Protein AF-A0AAV3RKG3-F1 (afdb_monomer_lite)

Organism: Lithospermum erythrorhizon (NCBI:txid34254)

pLDDT: mean 84.9, std 8.42, range [50.31, 94.38]

Secondary structure (DSSP, 8-state):
-GGGT-S-GGG-EEEE---TTHHHHHHHH-TTSEEEE-HHHHHHHHHHHH--SHHHHHHHHHHTPPP-

Structure (mmCIF, N/CA/C/O backbone):
data_AF-A0AAV3RKG3-F1
#
_entry.id   AF-A0AAV3RKG3-F1
#
loop_
_atom_site.group_PDB
_atom_site.id
_atom_site.type_symbol
_atom_site.label_atom_id
_atom_site.label_alt_id
_atom_site.label_comp_id
_atom_site.label_asym_id
_atom_site.label_entity_id
_atom_site.label_seq_id
_atom_site.pdbx_PDB_ins_code
_atom_site.Cartn_x
_atom_site.Cartn_y
_atom_site.Cartn_z
_atom_site.occupancy
_atom_site.B_iso_or_equiv
_atom_site.auth_seq_id
_atom_site.auth_comp_id
_atom_site.auth_asym_id
_atom_site.auth_atom_id
_atom_site.pdbx_PDB_model_num
ATOM 1 N N . MET A 1 1 ? -10.315 1.826 15.414 1.00 63.66 1 MET A N 1
ATOM 2 C CA . MET A 1 1 ? -11.273 1.456 14.345 1.00 63.66 1 MET A CA 1
ATOM 3 C C . MET A 1 1 ? -12.580 2.218 14.476 1.00 63.66 1 MET A C 1
ATOM 5 O O . MET A 1 1 ? -13.085 2.693 13.470 1.00 63.66 1 MET A O 1
ATOM 9 N N . GLU A 1 2 ? -13.075 2.382 15.705 1.00 70.12 2 GLU A N 1
ATOM 10 C CA . GLU A 1 2 ? -14.244 3.207 16.045 1.00 70.12 2 GLU A CA 1
ATOM 11 C C . GLU A 1 2 ? -14.126 4.652 15.535 1.00 70.12 2 GLU A C 1
ATOM 13 O O . GLU A 1 2 ? -15.098 5.170 14.997 1.00 70.12 2 GLU A O 1
ATOM 18 N N . ASP A 1 3 ? -12.926 5.247 15.570 1.00 84.19 3 ASP A N 1
ATOM 19 C CA . ASP A 1 3 ? -12.669 6.587 15.007 1.00 84.19 3 ASP A CA 1
ATOM 20 C C . ASP A 1 3 ? -12.937 6.683 13.498 1.00 84.19 3 ASP A C 1
ATOM 22 O O . ASP A 1 3 ? -13.419 7.700 13.007 1.00 84.19 3 ASP A O 1
ATOM 26 N N . LEU A 1 4 ? -12.617 5.619 12.753 1.00 84.31 4 LEU A N 1
ATOM 27 C CA . LEU A 1 4 ? -12.835 5.534 11.305 1.00 84.31 4 LEU A CA 1
ATOM 28 C C . LEU A 1 4 ? -14.178 4.880 10.959 1.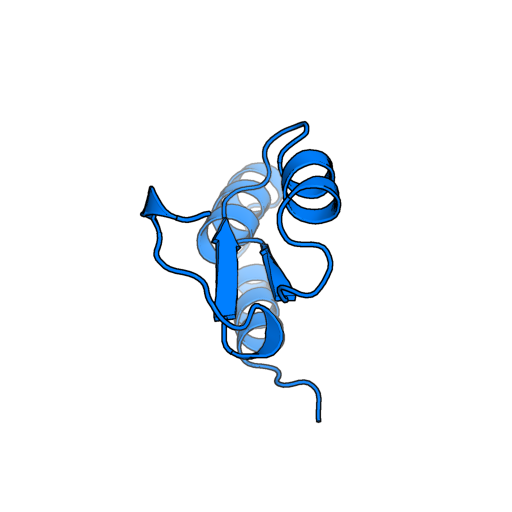00 84.31 4 LEU A C 1
ATOM 30 O O . LEU A 1 4 ? -14.516 4.784 9.782 1.00 84.31 4 LEU A O 1
ATOM 34 N N . GLN A 1 5 ? -14.918 4.415 11.971 1.00 87.50 5 GLN A N 1
ATOM 35 C CA . GLN A 1 5 ? -16.199 3.719 11.846 1.00 87.50 5 GLN A CA 1
ATOM 36 C C . GLN A 1 5 ? -16.180 2.575 10.816 1.00 87.50 5 GLN A C 1
ATOM 38 O O . GLN A 1 5 ? -17.168 2.317 10.133 1.00 87.50 5 GLN A O 1
ATOM 43 N N . ILE A 1 6 ? -15.052 1.868 10.705 1.00 87.25 6 ILE A N 1
ATOM 44 C CA . ILE A 1 6 ? -14.943 0.686 9.844 1.00 87.25 6 ILE A CA 1
ATOM 45 C C . ILE A 1 6 ? -15.645 -0.462 10.571 1.00 87.25 6 ILE A C 1
ATOM 47 O O . ILE A 1 6 ? -15.106 -1.032 11.515 1.00 87.25 6 ILE A O 1
ATOM 51 N N . VAL A 1 7 ? -16.879 -0.753 10.159 1.00 86.38 7 VAL A N 1
ATOM 52 C CA . VAL A 1 7 ? -17.704 -1.829 10.740 1.00 86.38 7 VAL A CA 1
ATOM 53 C C . VAL A 1 7 ? -17.484 -3.153 10.006 1.00 86.38 7 VAL A C 1
ATOM 55 O O . VAL A 1 7 ? -17.478 -4.213 10.625 1.00 86.38 7 VAL A O 1
ATOM 58 N N . ASN A 1 8 ? -17.281 -3.095 8.686 1.00 89.81 8 ASN A N 1
ATOM 59 C CA . ASN A 1 8 ? -16.989 -4.253 7.851 1.00 89.81 8 ASN A CA 1
ATOM 60 C C . ASN A 1 8 ? -15.742 -3.994 7.000 1.00 89.81 8 ASN A C 1
ATOM 62 O O . ASN A 1 8 ? -15.802 -3.296 5.994 1.00 89.81 8 ASN A O 1
ATOM 66 N N . GLU A 1 9 ? -14.623 -4.575 7.419 1.00 90.00 9 GLU A N 1
ATOM 67 C CA . GLU A 1 9 ? -13.311 -4.459 6.774 1.00 90.00 9 GLU A CA 1
ATOM 68 C C . GLU A 1 9 ? -13.317 -4.879 5.296 1.00 90.00 9 GLU A C 1
ATOM 70 O O . GLU A 1 9 ? -12.650 -4.238 4.490 1.00 90.00 9 GLU A O 1
ATOM 75 N N . ASP A 1 10 ? -14.127 -5.877 4.925 1.00 91.31 10 ASP A N 1
ATOM 76 C CA . ASP A 1 10 ? -14.199 -6.415 3.558 1.00 91.31 10 ASP A CA 1
ATOM 77 C C . ASP A 1 10 ? -14.778 -5.402 2.548 1.00 91.31 10 ASP A C 1
ATOM 79 O O . ASP A 1 10 ? -14.713 -5.599 1.336 1.00 91.31 10 ASP A O 1
ATOM 83 N N . GLN A 1 11 ? -15.366 -4.304 3.034 1.00 92.44 11 GLN A N 1
ATOM 84 C CA . GLN A 1 11 ? -15.928 -3.233 2.204 1.00 92.44 11 GLN A CA 1
ATOM 85 C C . GLN A 1 11 ? -14.944 -2.092 1.940 1.00 92.44 11 GLN A C 1
ATOM 87 O O . GLN A 1 11 ? -15.282 -1.147 1.221 1.00 92.44 11 GLN A O 1
ATOM 92 N N . TYR A 1 12 ? -13.744 -2.153 2.519 1.00 91.31 12 TYR A N 1
ATOM 93 C CA . TYR A 1 12 ? -12.759 -1.089 2.412 1.00 91.31 12 TYR A CA 1
ATOM 94 C C . TYR A 1 12 ? -11.482 -1.576 1.741 1.00 91.31 12 TYR A C 1
ATOM 96 O O . TYR A 1 12 ? -10.987 -2.674 1.976 1.00 91.31 12 TYR A O 1
ATOM 104 N N . VAL A 1 13 ? -10.912 -0.678 0.941 1.00 91.06 13 VAL A N 1
ATOM 105 C CA . VAL A 1 13 ? -9.551 -0.797 0.431 1.00 91.06 13 VAL A CA 1
ATOM 106 C C . VAL A 1 13 ? -8.760 0.371 0.990 1.00 91.06 13 VAL A C 1
ATOM 108 O O . VAL A 1 13 ? -9.071 1.534 0.716 1.00 91.06 13 VAL A O 1
ATOM 111 N N . ILE A 1 14 ? -7.727 0.076 1.771 1.00 91.06 14 ILE A N 1
ATOM 112 C CA . ILE A 1 14 ? -6.815 1.096 2.282 1.00 91.06 14 ILE A CA 1
ATOM 113 C C . ILE A 1 14 ? -5.675 1.249 1.290 1.00 91.06 14 ILE A C 1
ATOM 115 O O . ILE A 1 14 ? -4.979 0.289 0.961 1.00 91.06 14 ILE A O 1
ATOM 119 N N . MET A 1 15 ? -5.459 2.480 0.830 1.00 91.75 15 MET A N 1
ATOM 120 C CA . MET A 1 15 ? -4.320 2.820 -0.011 1.00 91.75 15 MET A CA 1
ATOM 121 C C . MET A 1 15 ? -3.365 3.735 0.743 1.00 91.75 15 MET A C 1
ATOM 123 O O . MET A 1 15 ? -3.749 4.827 1.155 1.00 91.75 15 MET A O 1
ATOM 127 N N . SER A 1 16 ? -2.112 3.316 0.901 1.00 88.88 16 SER A N 1
ATOM 128 C CA . SER A 1 16 ? -1.120 4.101 1.641 1.00 88.88 16 SER A CA 1
ATOM 129 C C . SER A 1 16 ? 0.267 4.057 1.008 1.00 88.88 16 SER A C 1
ATOM 131 O O . SER A 1 16 ? 0.543 3.303 0.073 1.00 88.88 16 SER A O 1
ATOM 133 N N . GLU A 1 17 ? 1.152 4.928 1.483 1.00 84.12 17 GLU A N 1
ATOM 134 C CA . GLU A 1 17 ? 2.566 4.871 1.131 1.00 84.12 17 GLU A CA 1
ATOM 135 C C . GLU A 1 17 ? 3.255 3.660 1.759 1.00 84.12 17 GLU A C 1
ATOM 137 O O . GLU A 1 17 ? 2.841 3.158 2.804 1.00 84.12 17 GLU A O 1
ATOM 142 N N . LYS A 1 18 ? 4.372 3.239 1.156 1.00 81.75 18 LYS A N 1
ATOM 143 C CA 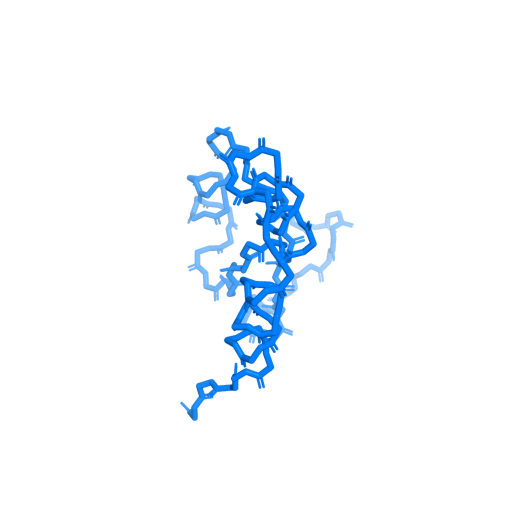. LYS A 1 18 ? 5.241 2.243 1.776 1.00 81.75 18 LYS A CA 1
ATOM 144 C C . LYS A 1 18 ? 5.911 2.864 3.000 1.00 81.75 18 LYS A C 1
ATOM 146 O O . LYS A 1 18 ? 6.893 3.593 2.871 1.00 81.75 18 LYS A O 1
ATOM 151 N N . GLN A 1 19 ? 5.377 2.548 4.171 1.00 84.88 19 GLN A N 1
ATOM 152 C CA . GLN A 1 19 ? 5.938 2.917 5.463 1.00 84.88 19 GLN A CA 1
ATOM 153 C C . GLN A 1 19 ? 6.300 1.660 6.246 1.00 84.88 19 GLN A C 1
ATOM 155 O O . GLN A 1 19 ? 5.601 0.648 6.187 1.00 84.88 19 GLN A O 1
ATOM 160 N N . ASN A 1 20 ? 7.409 1.724 6.977 1.00 86.88 20 ASN A N 1
ATOM 161 C CA . ASN A 1 20 ? 7.841 0.610 7.808 1.00 86.88 20 ASN A CA 1
ATOM 162 C C . ASN A 1 20 ? 6.804 0.363 8.910 1.00 86.88 20 ASN A C 1
ATOM 164 O O . ASN A 1 20 ? 6.399 1.297 9.595 1.00 86.88 20 ASN A O 1
ATOM 168 N N . GLY A 1 21 ? 6.381 -0.890 9.066 1.00 90.75 21 GLY A N 1
ATOM 169 C CA . GLY A 1 21 ? 5.431 -1.299 10.101 1.00 90.75 21 GLY A CA 1
ATOM 170 C C . GLY A 1 21 ? 3.959 -1.012 9.797 1.00 90.75 21 GLY A C 1
ATOM 171 O O . GLY A 1 21 ? 3.111 -1.524 10.516 1.00 90.75 21 GLY A O 1
ATOM 172 N N . LEU A 1 22 ? 3.624 -0.271 8.732 1.00 91.19 22 LEU A N 1
ATOM 173 C CA . LEU A 1 22 ? 2.223 0.022 8.404 1.00 91.19 22 LEU A CA 1
ATOM 174 C C . LEU A 1 22 ? 1.455 -1.229 7.965 1.00 91.19 22 LEU A C 1
ATOM 176 O O . LEU A 1 22 ? 0.333 -1.434 8.400 1.00 91.19 22 LEU A O 1
ATOM 180 N N . GLU A 1 23 ? 2.070 -2.079 7.145 1.00 90.12 23 GLU A N 1
ATOM 181 C CA . GLU A 1 23 ? 1.481 -3.362 6.743 1.00 90.12 23 GLU A CA 1
ATOM 182 C C . GLU A 1 23 ? 1.241 -4.266 7.959 1.00 90.12 23 GLU A C 1
ATOM 184 O O . GLU A 1 23 ? 0.163 -4.829 8.108 1.00 90.12 23 GLU A O 1
ATOM 189 N N . SER A 1 24 ? 2.206 -4.333 8.882 1.00 93.00 24 SER A N 1
ATOM 190 C CA . SER A 1 24 ? 2.065 -5.091 10.128 1.00 93.00 24 SER A CA 1
ATOM 191 C C . SER A 1 24 ? 0.947 -4.539 11.012 1.00 93.00 24 SER A C 1
ATOM 193 O O . SER A 1 24 ? 0.126 -5.308 11.496 1.00 93.00 24 SER A O 1
ATOM 195 N N . ALA A 1 25 ? 0.872 -3.215 11.174 1.00 93.56 25 ALA A N 1
ATOM 196 C CA . ALA A 1 25 ? -0.181 -2.569 11.953 1.00 93.56 25 ALA A CA 1
ATOM 197 C C . ALA A 1 25 ? -1.566 -2.757 11.318 1.00 93.56 25 ALA A C 1
ATOM 199 O O . ALA A 1 25 ? -2.543 -2.973 12.029 1.00 93.56 25 ALA A O 1
ATOM 200 N N . 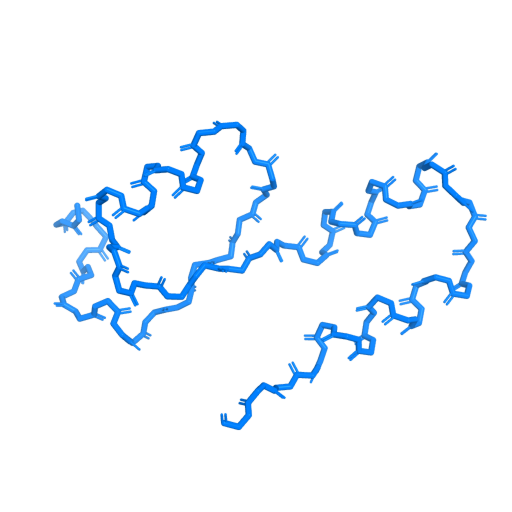LEU A 1 26 ? -1.665 -2.706 9.985 1.00 92.19 26 LEU A N 1
ATOM 201 C CA . LEU A 1 26 ? -2.910 -2.999 9.275 1.00 92.19 26 LEU A CA 1
ATOM 202 C C . LEU A 1 26 ? -3.307 -4.463 9.439 1.00 92.19 26 LEU A C 1
ATOM 204 O O . LEU A 1 26 ? -4.471 -4.729 9.692 1.00 92.19 26 LEU A O 1
ATOM 208 N N . HIS A 1 27 ? -2.363 -5.399 9.373 1.00 92.00 27 HIS A N 1
ATOM 209 C CA . HIS A 1 27 ? -2.663 -6.812 9.587 1.00 92.00 27 HIS A CA 1
ATOM 210 C C . HIS A 1 27 ? -3.115 -7.110 11.026 1.00 92.00 27 HIS A C 1
ATOM 212 O O . HIS A 1 27 ? -3.959 -7.974 11.238 1.00 92.00 27 HIS A O 1
ATOM 218 N N . GLU A 1 28 ? -2.586 -6.383 12.012 1.00 94.38 28 GLU A N 1
ATOM 219 C CA . GLU A 1 28 ? -2.981 -6.516 13.417 1.00 94.38 28 GLU A CA 1
ATOM 220 C C . GLU A 1 28 ? -4.348 -5.874 13.707 1.00 94.38 28 GLU A C 1
ATOM 222 O O . GLU A 1 28 ? -5.164 -6.452 14.424 1.00 94.38 28 GLU A O 1
ATOM 227 N N . LEU A 1 29 ? -4.615 -4.687 13.149 1.00 92.50 29 LEU A N 1
ATOM 228 C CA . LEU A 1 29 ? -5.816 -3.902 13.457 1.00 92.50 29 LEU A CA 1
ATOM 229 C C . LEU A 1 29 ? -6.993 -4.170 12.515 1.00 92.50 29 LEU A C 1
ATOM 231 O O . LEU A 1 29 ? -8.137 -4.029 12.930 1.00 92.50 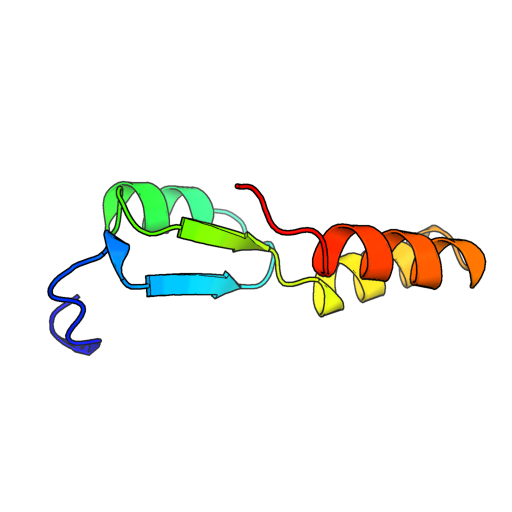29 LEU A O 1
ATOM 235 N N . LEU A 1 30 ? -6.724 -4.481 11.251 1.00 92.75 30 LEU A N 1
ATOM 236 C CA . LEU A 1 30 ? -7.693 -4.622 10.162 1.00 92.75 30 LEU A CA 1
ATOM 237 C C . LEU A 1 30 ? -7.321 -5.836 9.287 1.00 92.75 30 LEU A C 1
ATOM 239 O O . LEU A 1 30 ? -7.022 -5.681 8.102 1.00 92.75 30 LEU A O 1
ATOM 243 N N . PRO A 1 31 ? -7.279 -7.053 9.852 1.00 93.31 31 PRO A N 1
ATOM 244 C CA . PRO A 1 31 ? -6.735 -8.228 9.173 1.00 93.31 31 PRO A CA 1
ATOM 245 C C . PRO A 1 31 ? -7.442 -8.590 7.861 1.00 93.31 31 PRO A C 1
ATOM 247 O O . PRO A 1 31 ? -6.844 -9.280 7.034 1.00 93.31 31 PRO A O 1
ATOM 250 N N . ARG A 1 32 ? -8.702 -8.177 7.675 1.00 93.62 32 ARG A N 1
ATOM 251 C CA . ARG A 1 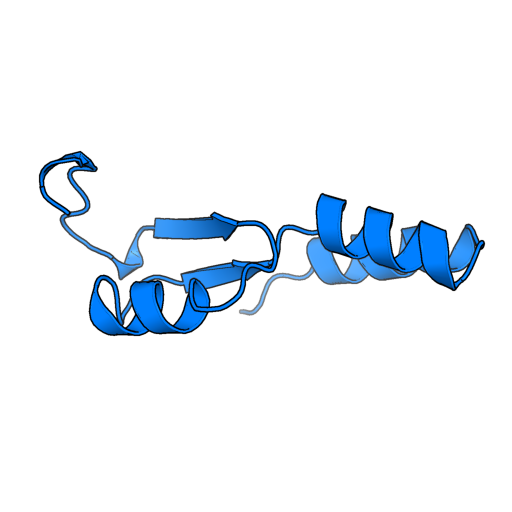32 ? -9.500 -8.490 6.480 1.00 93.62 32 ARG A CA 1
ATOM 252 C C . ARG A 1 32 ? -9.538 -7.353 5.462 1.00 93.62 32 ARG A C 1
ATOM 254 O O . ARG A 1 32 ? -10.015 -7.562 4.352 1.00 93.62 32 ARG A O 1
ATOM 261 N N . VAL A 1 33 ? -9.040 -6.162 5.804 1.00 93.38 33 VAL A N 1
ATOM 262 C CA . VAL A 1 33 ? -9.057 -5.037 4.864 1.00 93.38 33 VAL A CA 1
ATOM 263 C C . VAL A 1 33 ? -8.068 -5.288 3.735 1.00 93.38 33 VAL A C 1
ATOM 265 O O . VAL A 1 33 ? -6.921 -5.685 3.960 1.00 93.38 33 VAL A O 1
ATOM 268 N N . GLU A 1 34 ? -8.477 -5.006 2.502 1.00 91.62 34 GLU A N 1
ATOM 269 C CA . GLU A 1 34 ? -7.525 -5.031 1.405 1.00 91.62 34 GLU A CA 1
ATOM 270 C C . GLU A 1 34 ? -6.579 -3.831 1.538 1.00 91.62 34 GLU A C 1
ATOM 272 O O . GLU A 1 34 ? -7.000 -2.670 1.553 1.00 91.62 34 GLU A O 1
ATOM 277 N N . HIS A 1 35 ? -5.276 -4.099 1.607 1.00 91.50 35 HIS A N 1
ATOM 278 C CA . HIS A 1 35 ? -4.252 -3.061 1.605 1.00 91.50 35 HIS A CA 1
ATOM 279 C C . HIS A 1 35 ? -3.551 -2.990 0.248 1.00 91.50 35 HIS A C 1
ATOM 281 O O . HIS A 1 35 ? -2.983 -3.969 -0.235 1.00 91.50 35 HIS A O 1
ATOM 287 N N . ARG A 1 36 ? -3.556 -1.803 -0.370 1.00 89.69 36 ARG A N 1
ATOM 288 C CA . ARG A 1 36 ? -2.834 -1.527 -1.617 1.00 89.69 36 ARG A CA 1
ATOM 289 C C . ARG A 1 36 ? -1.787 -0.442 -1.415 1.00 89.69 36 ARG A C 1
ATOM 291 O O . ARG A 1 36 ? -2.032 0.612 -0.833 1.00 89.69 36 ARG A O 1
ATOM 298 N N . ASN A 1 37 ? -0.614 -0.649 -2.000 1.00 87.19 37 ASN A N 1
ATOM 299 C CA . ASN A 1 37 ? 0.388 0.405 -2.075 1.00 87.19 37 ASN A CA 1
ATOM 300 C C . ASN A 1 37 ? -0.067 1.514 -3.034 1.00 87.19 37 ASN A C 1
ATOM 302 O O . ASN A 1 37 ? -0.542 1.256 -4.142 1.00 87.19 37 ASN A O 1
ATOM 306 N N . CYS A 1 38 ? 0.143 2.767 -2.640 1.00 90.19 38 CYS A N 1
ATOM 307 C CA . CYS A 1 38 ? -0.171 3.920 -3.468 1.00 90.19 38 CYS A CA 1
ATOM 308 C C . CYS A 1 38 ? 0.704 3.932 -4.733 1.00 90.19 38 CYS A C 1
ATOM 310 O O . CYS A 1 38 ? 1.914 4.185 -4.680 1.00 90.19 38 CYS A O 1
ATOM 312 N N . VAL A 1 39 ? 0.075 3.719 -5.895 1.00 87.75 39 VAL A N 1
ATOM 313 C CA . VAL A 1 39 ? 0.756 3.689 -7.201 1.00 87.75 39 VAL A CA 1
ATOM 314 C C . VAL A 1 39 ? 1.542 4.970 -7.479 1.00 87.75 39 VAL A C 1
ATOM 316 O O . VAL A 1 39 ? 2.638 4.918 -8.038 1.00 87.75 39 VAL A O 1
ATOM 319 N N . GLN A 1 40 ? 1.032 6.127 -7.047 1.00 87.00 40 GLN A N 1
ATOM 320 C CA . GLN A 1 40 ? 1.703 7.407 -7.258 1.00 87.00 40 GLN A CA 1
ATOM 321 C C . GLN A 1 40 ? 3.073 7.436 -6.570 1.00 87.00 40 GLN A C 1
ATOM 323 O O . GLN A 1 40 ? 4.038 7.956 -7.134 1.00 87.00 40 GLN A O 1
ATOM 328 N N . HIS A 1 41 ? 3.178 6.837 -5.386 1.00 84.00 41 HIS A N 1
ATOM 329 C CA . HIS A 1 41 ? 4.421 6.766 -4.627 1.00 84.00 41 HIS A CA 1
ATOM 330 C C . HIS A 1 41 ? 5.366 5.695 -5.157 1.00 84.00 41 HIS A C 1
ATOM 332 O O . HIS A 1 41 ? 6.563 5.964 -5.285 1.00 84.00 41 HIS A O 1
ATOM 338 N N . ILE A 1 42 ? 4.837 4.540 -5.580 1.00 83.31 42 ILE A N 1
ATOM 339 C CA . ILE A 1 42 ? 5.618 3.547 -6.333 1.00 83.31 42 ILE A CA 1
ATOM 340 C C . ILE A 1 42 ? 6.256 4.219 -7.552 1.00 83.31 42 ILE A C 1
ATOM 342 O O . ILE A 1 42 ? 7.468 4.130 -7.731 1.00 83.31 42 ILE A O 1
ATOM 346 N N . TYR A 1 43 ? 5.473 4.963 -8.337 1.00 85.88 43 TYR A N 1
ATOM 347 C CA . TYR A 1 43 ? 5.965 5.672 -9.514 1.00 85.88 43 TYR A CA 1
ATOM 348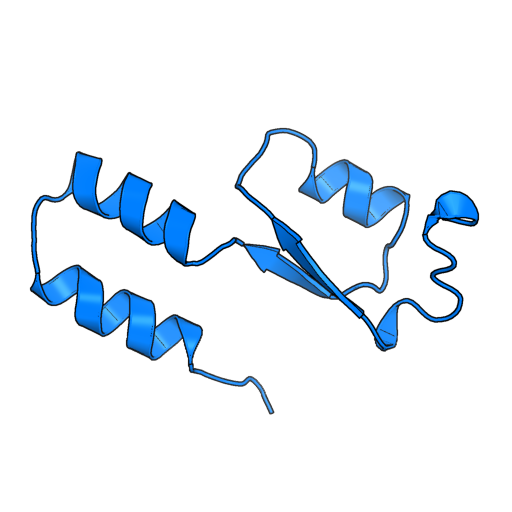 C C . TYR A 1 43 ? 7.010 6.742 -9.172 1.00 85.88 43 TYR A C 1
ATOM 350 O O . TYR A 1 43 ? 8.029 6.824 -9.855 1.00 85.88 43 TYR A O 1
ATOM 358 N N . ARG A 1 44 ? 6.806 7.549 -8.121 1.00 86.12 44 ARG A N 1
ATOM 359 C CA . ARG A 1 44 ? 7.791 8.558 -7.677 1.00 86.12 44 ARG A CA 1
ATOM 360 C C . ARG A 1 44 ? 9.131 7.913 -7.310 1.00 86.12 44 ARG A C 1
ATOM 362 O O . ARG A 1 44 ? 10.172 8.382 -7.774 1.00 86.12 44 ARG A O 1
ATOM 369 N N . ASN A 1 45 ? 9.103 6.818 -6.550 1.00 82.00 45 ASN A N 1
ATOM 370 C CA . ASN A 1 45 ? 10.302 6.062 -6.178 1.00 82.00 45 ASN A CA 1
ATOM 371 C C . ASN A 1 45 ? 10.987 5.445 -7.403 1.00 82.00 45 ASN A C 1
ATOM 373 O O . ASN A 1 45 ? 12.196 5.610 -7.579 1.00 82.00 45 ASN A O 1
ATOM 377 N N . PHE A 1 46 ? 10.208 4.821 -8.289 1.00 80.44 46 PHE A N 1
ATOM 378 C CA . PHE A 1 46 ? 10.709 4.238 -9.532 1.00 80.44 46 PHE A CA 1
ATOM 379 C C . PHE A 1 46 ? 11.337 5.284 -10.451 1.00 80.44 46 PHE A C 1
ATOM 381 O O . PHE A 1 46 ? 12.428 5.075 -10.973 1.00 80.44 46 PHE A O 1
ATOM 388 N N . LYS A 1 47 ? 10.681 6.435 -10.631 1.00 84.00 47 LYS A N 1
ATOM 389 C CA . LYS A 1 47 ? 11.183 7.537 -11.460 1.00 84.00 47 LYS A CA 1
ATOM 390 C C . LYS A 1 47 ? 12.524 8.046 -10.937 1.00 84.00 47 LYS A C 1
ATOM 392 O O . LYS A 1 47 ? 13.423 8.283 -11.739 1.00 84.00 47 LYS A O 1
ATOM 397 N N . ARG A 1 48 ? 12.661 8.187 -9.613 1.00 82.75 48 ARG A N 1
ATOM 398 C CA . ARG A 1 48 ? 13.908 8.624 -8.969 1.00 82.75 48 ARG A CA 1
ATOM 399 C C . ARG A 1 48 ? 15.065 7.651 -9.218 1.00 82.75 48 ARG A C 1
ATOM 401 O O . ARG A 1 48 ? 16.189 8.106 -9.369 1.00 82.75 48 ARG A O 1
ATOM 408 N N . GLN A 1 49 ? 14.799 6.344 -9.257 1.00 81.06 49 GLN A N 1
ATOM 409 C CA . GLN A 1 49 ? 15.834 5.318 -9.446 1.00 81.06 49 GLN A CA 1
ATOM 410 C C . GLN A 1 49 ? 16.120 4.965 -10.915 1.00 81.06 49 GLN A C 1
ATOM 412 O O . GLN A 1 49 ? 17.255 4.628 -11.236 1.00 81.06 49 GLN A O 1
ATOM 417 N N . HIS A 1 50 ? 15.123 5.027 -11.805 1.00 77.31 50 HIS A N 1
ATOM 418 C CA . HIS A 1 50 ? 15.201 4.410 -13.140 1.00 77.31 50 HIS A CA 1
ATOM 419 C C . HIS A 1 50 ? 14.864 5.340 -14.320 1.00 77.31 50 HIS A C 1
ATOM 421 O O . HIS A 1 50 ? 14.915 4.905 -15.469 1.00 77.31 50 HIS A O 1
ATOM 427 N N . GLY A 1 51 ? 14.513 6.608 -14.073 1.00 67.56 51 GLY A N 1
ATOM 428 C CA . GLY A 1 51 ? 14.604 7.688 -15.066 1.00 67.56 51 GLY A CA 1
ATOM 429 C C . GLY A 1 51 ? 13.885 7.526 -16.417 1.00 67.56 51 GLY A C 1
ATOM 430 O O . GLY A 1 51 ? 14.309 8.170 -17.370 1.00 67.56 51 GLY A O 1
ATOM 431 N N . THR A 1 52 ? 12.829 6.711 -16.565 1.00 68.31 52 THR A N 1
ATOM 432 C CA . THR A 1 52 ? 12.245 6.435 -17.900 1.00 68.31 52 THR A CA 1
ATOM 433 C C . THR A 1 52 ? 10.716 6.495 -17.981 1.00 68.31 52 THR A C 1
ATOM 435 O O . THR A 1 52 ? 9.982 6.124 -17.065 1.00 68.31 52 THR A O 1
ATOM 438 N N . GLN A 1 53 ? 10.233 6.959 -19.140 1.00 67.81 53 GLN A N 1
ATOM 439 C CA . GLN A 1 53 ? 8.818 7.151 -19.485 1.00 67.81 53 GLN A CA 1
ATOM 440 C C . GLN A 1 53 ? 8.083 5.829 -19.775 1.00 67.81 53 GLN A C 1
ATOM 442 O O . GLN A 1 53 ? 6.911 5.703 -19.434 1.00 67.81 53 GLN A O 1
ATOM 447 N N . ILE A 1 54 ? 8.785 4.814 -20.294 1.00 69.12 54 ILE A N 1
ATOM 448 C CA . ILE A 1 54 ? 8.239 3.468 -20.572 1.00 69.12 54 ILE A CA 1
ATOM 449 C C . ILE A 1 54 ? 7.749 2.784 -19.282 1.00 69.12 54 ILE A C 1
ATOM 451 O O . ILE A 1 54 ? 6.740 2.081 -19.274 1.00 69.12 54 ILE A O 1
ATOM 455 N N . LEU A 1 55 ? 8.425 3.027 -18.154 1.00 74.75 55 LEU A N 1
ATOM 456 C CA . LEU A 1 55 ? 8.014 2.497 -16.850 1.00 74.75 55 LEU A CA 1
ATOM 457 C C . LEU A 1 55 ? 6.710 3.124 -16.351 1.00 74.75 55 LEU A C 1
ATOM 459 O O . LEU A 1 55 ? 5.949 2.457 -15.655 1.00 74.75 55 LEU A O 1
ATOM 463 N N . ARG A 1 56 ? 6.405 4.368 -16.743 1.00 81.69 56 ARG A N 1
ATOM 464 C CA . ARG A 1 56 ? 5.145 5.030 -16.383 1.00 81.69 56 ARG A CA 1
ATOM 465 C C . ARG A 1 56 ? 3.954 4.241 -16.921 1.00 81.69 56 ARG A C 1
ATOM 467 O O . ARG A 1 56 ? 3.041 3.924 -16.170 1.00 81.69 56 ARG A O 1
ATOM 474 N N . GLU A 1 57 ? 3.974 3.913 -18.208 1.00 84.31 57 GLU A N 1
ATOM 475 C CA . GLU A 1 57 ? 2.878 3.199 -18.875 1.00 84.31 57 GLU A CA 1
ATOM 476 C C . GLU A 1 57 ? 2.660 1.806 -18.287 1.00 84.31 57 GLU A C 1
ATOM 478 O O . GLU A 1 57 ? 1.520 1.420 -18.024 1.00 84.31 57 GLU A O 1
ATOM 483 N N . LYS A 1 58 ? 3.747 1.089 -17.985 1.00 85.31 58 LYS A N 1
ATOM 484 C CA . LYS A 1 58 ? 3.678 -0.212 -17.310 1.00 85.31 58 LYS A CA 1
ATOM 485 C C . LYS A 1 58 ? 3.063 -0.096 -15.916 1.00 85.31 58 LYS A C 1
ATOM 487 O O . LYS A 1 58 ? 2.099 -0.797 -15.630 1.00 85.31 58 LYS A O 1
ATOM 492 N N . VAL A 1 59 ? 3.548 0.829 -15.082 1.00 86.06 59 VAL A N 1
ATOM 493 C CA . VAL A 1 59 ? 3.020 1.049 -13.721 1.00 86.06 59 VAL A CA 1
ATOM 494 C C . VAL A 1 59 ? 1.519 1.361 -13.745 1.00 86.06 59 VAL A C 1
ATOM 496 O O . VAL A 1 59 ? 0.764 0.775 -12.973 1.00 86.06 59 VAL A O 1
ATOM 499 N N . TRP A 1 60 ? 1.058 2.215 -14.662 1.00 86.50 60 TRP A N 1
ATOM 500 C CA . TRP A 1 60 ? -0.373 2.524 -14.787 1.00 86.50 60 TRP A CA 1
ATOM 501 C C . TRP A 1 60 ? -1.203 1.400 -15.399 1.00 86.50 60 TRP A C 1
ATOM 503 O O . TRP A 1 60 ? -2.409 1.347 -15.173 1.00 86.50 60 TRP A O 1
ATOM 513 N N . THR A 1 61 ? -0.600 0.523 -16.199 1.00 88.44 61 THR A N 1
ATOM 514 C CA . THR A 1 61 ? -1.279 -0.677 -16.703 1.00 88.44 61 THR A CA 1
ATOM 515 C C . THR A 1 61 ? -1.542 -1.640 -15.554 1.00 88.44 61 THR A C 1
ATOM 517 O O . THR A 1 61 ? -2.686 -2.031 -15.353 1.00 88.44 61 THR A O 1
ATOM 520 N N . TYR A 1 62 ? -0.532 -1.916 -14.726 1.00 85.19 62 TYR A N 1
ATOM 521 C CA . TYR A 1 62 ? -0.706 -2.753 -13.539 1.00 85.19 62 TYR A CA 1
ATOM 522 C C . TYR A 1 62 ? -1.682 -2.146 -12.530 1.00 85.19 62 TYR A C 1
ATOM 524 O O . TYR A 1 62 ? -2.547 -2.848 -12.026 1.00 85.19 62 TYR A O 1
ATOM 532 N N . ALA A 1 63 ? -1.607 -0.838 -12.276 1.00 85.75 63 ALA A N 1
ATOM 533 C CA . ALA A 1 63 ? -2.495 -0.187 -11.313 1.00 85.75 63 ALA A CA 1
ATOM 534 C C . ALA A 1 63 ? -3.973 -0.154 -11.729 1.00 85.75 63 ALA A C 1
ATOM 536 O O . ALA A 1 63 ? -4.836 0.019 -10.875 1.00 85.75 63 ALA A O 1
ATOM 537 N N . ARG A 1 64 ? -4.263 -0.290 -13.029 1.00 86.25 64 ARG A N 1
ATOM 538 C CA . ARG A 1 64 ? -5.631 -0.396 -13.562 1.00 86.25 64 ARG A CA 1
ATOM 539 C C . ARG A 1 64 ? -6.103 -1.839 -13.701 1.00 86.25 64 ARG A C 1
ATOM 541 O O . ARG A 1 64 ? -7.259 -2.050 -14.046 1.00 86.25 64 ARG A O 1
ATOM 548 N N . SER A 1 65 ? -5.227 -2.811 -13.462 1.00 85.38 65 SER A N 1
ATOM 549 C CA . SER A 1 65 ? -5.622 -4.210 -13.429 1.00 85.38 65 SER A CA 1
ATOM 550 C C . SER A 1 65 ? -6.507 -4.433 -12.209 1.00 85.38 65 SER A C 1
ATOM 552 O O . SER A 1 65 ? -6.110 -4.132 -11.084 1.00 85.38 65 SER A O 1
ATOM 554 N N . SER A 1 66 ? -7.703 -4.959 -12.429 1.00 78.06 66 SER A N 1
ATOM 555 C CA . SER A 1 66 ? -8.490 -5.594 -11.379 1.00 78.06 66 SER A CA 1
ATOM 556 C C . SER A 1 66 ? -8.090 -7.063 -11.282 1.00 78.06 66 SER A C 1
ATOM 558 O O . SER A 1 66 ? -7.745 -7.687 -12.285 1.00 78.06 66 SER A O 1
ATOM 560 N N . THR A 1 67 ? -8.116 -7.608 -10.076 1.00 68.88 67 THR A N 1
ATOM 561 C CA . THR A 1 67 ? -8.265 -9.046 -9.852 1.00 68.88 67 THR A CA 1
ATOM 562 C C . THR A 1 67 ? -9.759 -9.367 -9.872 1.00 68.88 67 THR A C 1
ATOM 564 O O . THR A 1 67 ? -10.539 -8.588 -9.322 1.00 68.88 67 THR A O 1
ATOM 567 N N . GLU A 1 68 ? -10.141 -10.432 -10.585 1.00 50.31 68 GLU A N 1
ATOM 568 C CA . GLU A 1 68 ? -11.497 -11.011 -10.550 1.00 50.31 68 GLU A CA 1
ATOM 569 C C . GLU A 1 68 ? -11.805 -11.648 -9.191 1.00 50.31 68 GLU A C 1
ATOM 571 O O . GLU A 1 68 ? -10.852 -12.155 -8.551 1.00 50.31 68 GLU A O 1
#

Sequence (68 aa):
MEDLQIVNEDQYVIMSEKQNGLESALHELLPRVEHRNCVQHIYRNFKRQHGTQILREKVWTYARSSTE

Radius of gyration: 14.61 Å; chains: 1; bounding box: 34×20×37 Å

Foldseek 3Di:
DVVVPCPDQQVAEDEDADDPCPVVVCCVPRVNHHYDYDLVNVVVVCCVVPVDPVVVVVSVVVVPDDDD